Protein AF-A0A8J3CPL4-F1 (afdb_monomer_lite)

Foldseek 3Di:
DDPPDPDVQVVPPQQVVLLVQLLVLLQQQLDWDQDPNDTAGSVLSNLLSLLLPDLQHDPVVQLVSQQVSQQSSCVNNVHDGPLSSQLSNVLDVVLDSPVPDNCADLVSSVVSSVSSCVSNVVSCQVSVCVPVVDGDPPVNVVSNVVVCVVCSSVVNVVVNVVVVVVVPPD

pLDDT: mean 80.26, std 15.02, range [36.66, 95.38]

Structure (mmCIF, N/CA/C/O backbone):
data_AF-A0A8J3CPL4-F1
#
_entry.id   AF-A0A8J3CPL4-F1
#
loop_
_atom_site.group_PDB
_atom_site.id
_atom_site.type_symbol
_atom_site.label_atom_id
_atom_site.label_alt_id
_atom_site.label_comp_id
_atom_site.label_asym_id
_atom_site.label_entity_id
_atom_site.label_seq_id
_atom_site.pdbx_PDB_ins_code
_atom_site.Cartn_x
_atom_site.Cartn_y
_atom_site.Cartn_z
_atom_site.occupancy
_atom_site.B_iso_or_equiv
_atom_site.auth_seq_id
_atom_site.auth_comp_id
_atom_site.auth_asym_id
_atom_site.auth_atom_id
_atom_site.pdbx_PDB_model_num
ATOM 1 N N . MET A 1 1 ? -21.743 31.841 24.043 1.00 36.66 1 MET A N 1
ATOM 2 C CA . MET A 1 1 ? -20.555 31.170 24.613 1.00 36.66 1 MET A CA 1
ATOM 3 C C . MET A 1 1 ? -20.181 30.021 23.700 1.00 36.66 1 MET A C 1
ATOM 5 O O . MET A 1 1 ? -21.062 29.297 23.259 1.00 36.66 1 MET A O 1
ATOM 9 N N . ALA A 1 2 ? -18.913 29.971 23.308 1.00 37.03 2 ALA A N 1
ATOM 10 C CA . ALA A 1 2 ? -18.428 29.204 22.175 1.00 37.03 2 ALA A CA 1
ATOM 11 C C . ALA A 1 2 ? -18.538 27.687 22.395 1.00 37.03 2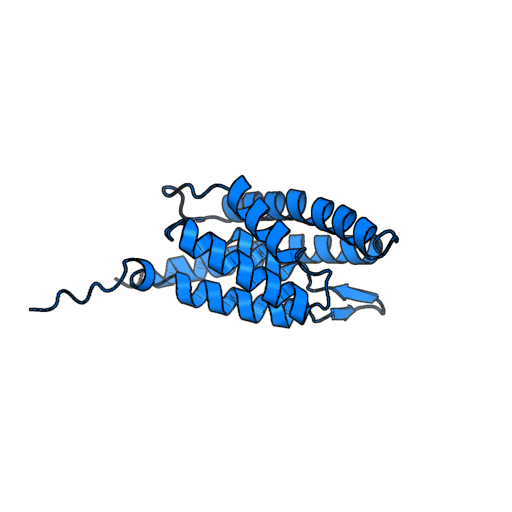 ALA A C 1
ATOM 13 O O . ALA A 1 2 ? -17.769 27.105 23.154 1.00 37.03 2 ALA A O 1
ATOM 14 N N . TYR A 1 3 ? -19.433 27.037 21.651 1.00 41.16 3 TYR A N 1
ATOM 15 C CA . TYR A 1 3 ? -19.220 25.653 21.246 1.00 41.16 3 TYR A CA 1
ATOM 16 C C . TYR A 1 3 ? -18.136 25.676 20.169 1.00 41.16 3 TYR A C 1
ATOM 18 O O . TYR A 1 3 ? -18.422 25.682 18.973 1.00 41.16 3 TYR A O 1
ATOM 26 N N . LEU A 1 4 ? -16.875 25.761 20.597 1.00 41.88 4 LEU A N 1
ATOM 27 C CA . LEU A 1 4 ? -15.751 25.396 19.746 1.00 41.88 4 LEU A CA 1
ATOM 28 C C . LEU A 1 4 ? -15.907 23.904 19.456 1.00 41.88 4 LEU A C 1
ATOM 30 O O . LEU A 1 4 ? -15.552 23.045 20.261 1.00 41.88 4 LEU A O 1
ATOM 34 N N . GLY A 1 5 ? -16.558 23.631 18.326 1.00 38.03 5 GLY A N 1
ATOM 35 C CA . GLY A 1 5 ? -16.803 22.311 17.783 1.00 38.03 5 GLY A CA 1
ATOM 36 C C . GLY A 1 5 ? -15.482 21.619 17.506 1.00 38.03 5 GLY A C 1
ATOM 37 O O . GLY A 1 5 ? -14.902 21.754 16.432 1.00 38.03 5 GLY A O 1
ATOM 38 N N . VAL A 1 6 ? -15.013 20.852 18.485 1.00 41.16 6 VAL A N 1
ATOM 39 C CA . VAL A 1 6 ? -13.987 19.843 18.261 1.00 41.16 6 VAL A CA 1
ATOM 40 C C . VAL A 1 6 ? -14.611 18.810 17.330 1.00 41.16 6 VAL A C 1
ATOM 42 O O . VAL A 1 6 ? -15.477 18.029 17.721 1.00 41.16 6 VAL A O 1
ATOM 45 N N . SER A 1 7 ? -14.219 18.882 16.061 1.00 44.88 7 SER A N 1
ATOM 46 C CA . SER A 1 7 ? -14.631 17.971 15.000 1.00 44.88 7 SER A CA 1
ATOM 47 C C . SER A 1 7 ? -14.578 16.506 15.474 1.00 44.88 7 SER A C 1
ATOM 49 O O . SER A 1 7 ? -13.563 16.101 16.050 1.00 44.88 7 SER A O 1
ATOM 51 N N . PRO A 1 8 ? -15.596 15.666 15.188 1.00 47.94 8 PRO A N 1
ATOM 52 C CA . PRO A 1 8 ? -15.575 14.232 15.504 1.00 47.94 8 PRO A CA 1
ATOM 53 C C . PRO A 1 8 ? -14.388 13.481 14.867 1.00 47.94 8 PRO A C 1
ATOM 55 O O . PRO A 1 8 ? -14.102 12.346 15.242 1.00 47.94 8 PRO A O 1
ATOM 58 N N . VAL A 1 9 ? -13.656 14.121 13.945 1.00 47.16 9 VAL A N 1
ATOM 59 C CA . VAL A 1 9 ? -12.390 13.639 13.371 1.00 47.16 9 VAL A CA 1
ATOM 60 C C . VAL A 1 9 ? -11.276 13.537 14.424 1.00 47.16 9 VAL A C 1
ATOM 62 O O . VAL A 1 9 ? -10.504 12.583 14.383 1.00 47.16 9 VAL A O 1
ATOM 65 N N . LEU A 1 10 ? -11.222 14.456 15.397 1.00 45.97 10 LEU A N 1
ATOM 66 C CA . LEU A 1 10 ? -10.193 14.484 16.452 1.00 45.97 10 LEU A CA 1
ATOM 67 C C . LEU A 1 10 ? -10.446 13.472 17.579 1.00 45.97 10 LEU A C 1
ATOM 69 O O . LEU A 1 10 ? -9.542 13.178 18.352 1.00 45.97 10 LEU A O 1
ATOM 73 N N . ARG A 1 11 ? -11.655 12.898 17.660 1.00 50.47 11 ARG A N 1
ATOM 74 C CA . ARG A 1 11 ? -12.005 11.875 18.661 1.00 50.47 11 ARG A CA 1
ATOM 75 C C . ARG A 1 11 ? -11.601 10.456 18.248 1.00 50.47 11 ARG A C 1
ATOM 77 O O . ARG A 1 11 ? -11.811 9.511 19.000 1.00 50.47 11 ARG A O 1
ATOM 84 N N . ASN A 1 12 ? -11.058 10.286 17.042 1.00 59.16 12 ASN A N 1
ATOM 85 C CA . ASN A 1 12 ? -10.628 8.990 16.536 1.00 59.16 12 ASN A CA 1
ATOM 86 C C . ASN A 1 12 ? -9.153 8.766 16.889 1.00 59.16 12 ASN A C 1
ATOM 88 O O . ASN A 1 12 ? -8.262 9.020 16.081 1.00 59.16 12 ASN A O 1
ATOM 92 N N . GLU A 1 13 ? -8.902 8.215 18.078 1.00 62.75 13 GLU A N 1
ATOM 93 C CA . GLU A 1 13 ? -7.569 7.826 18.582 1.00 62.75 13 GLU A CA 1
ATOM 94 C C . GLU A 1 13 ? -6.772 6.935 17.605 1.00 62.75 13 GLU A C 1
ATOM 96 O O . GLU A 1 13 ? -5.558 6.798 17.707 1.00 62.75 13 GLU A O 1
ATOM 101 N N . ARG A 1 14 ? -7.446 6.341 16.613 1.00 72.25 14 ARG A N 1
ATOM 102 C CA . ARG A 1 14 ? -6.856 5.455 15.602 1.00 72.25 14 ARG A CA 1
ATOM 103 C C . ARG A 1 14 ? -6.411 6.156 14.316 1.00 72.25 14 ARG A C 1
ATOM 105 O O . ARG A 1 14 ? -5.756 5.515 13.501 1.00 72.25 14 ARG A O 1
ATOM 112 N N . LEU A 1 15 ? -6.767 7.427 14.105 1.00 79.25 15 LEU A N 1
ATOM 113 C CA . LEU A 1 15 ? -6.411 8.165 12.886 1.00 79.25 15 LEU A CA 1
ATOM 114 C C . LEU A 1 15 ? -4.938 8.575 12.888 1.00 79.25 15 LEU A C 1
ATOM 116 O O . LEU A 1 15 ? -4.219 8.291 11.937 1.00 79.25 15 LEU A O 1
ATOM 120 N N . ILE A 1 16 ? -4.493 9.214 13.972 1.00 82.81 16 ILE A N 1
ATOM 121 C CA . ILE A 1 16 ? -3.112 9.684 14.135 1.00 82.81 16 ILE A CA 1
ATOM 122 C C . ILE A 1 16 ? -2.102 8.545 13.915 1.00 82.81 16 ILE A C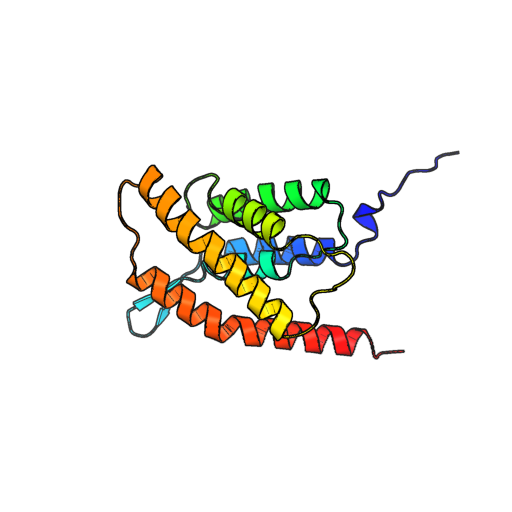 1
ATOM 124 O O . ILE A 1 16 ? -1.238 8.698 13.051 1.00 82.81 16 ILE A O 1
ATOM 128 N N . PRO A 1 17 ? -2.212 7.379 14.588 1.00 82.94 17 PRO A N 1
ATOM 129 C CA . PRO A 1 17 ? -1.271 6.286 14.358 1.00 82.94 17 PRO A CA 1
ATOM 130 C C . PRO A 1 17 ? -1.337 5.729 12.931 1.00 82.94 17 PRO A C 1
ATOM 132 O O . PRO A 1 17 ? -0.314 5.290 12.419 1.00 82.94 17 PRO A O 1
ATOM 135 N N . ALA A 1 18 ? -2.493 5.771 12.258 1.00 85.00 18 ALA A N 1
ATOM 136 C CA . ALA A 1 18 ? -2.603 5.332 10.866 1.00 85.00 18 ALA A CA 1
ATOM 137 C C . ALA A 1 18 ? -1.893 6.284 9.893 1.00 85.00 18 ALA A C 1
ATOM 139 O O . ALA A 1 18 ? -1.216 5.826 8.975 1.00 85.00 18 ALA A O 1
ATOM 140 N N . VAL A 1 19 ? -1.999 7.597 10.120 1.00 88.50 19 VAL A N 1
ATOM 141 C CA . VAL A 1 19 ? -1.265 8.606 9.343 1.00 88.50 19 VAL A CA 1
ATOM 142 C C . VAL A 1 19 ? 0.238 8.458 9.569 1.00 88.50 19 VAL A C 1
ATOM 144 O O . VAL A 1 19 ? 0.991 8.401 8.603 1.00 88.50 19 VAL A O 1
ATOM 147 N N . ILE A 1 20 ? 0.677 8.312 10.823 1.00 89.56 20 ILE A N 1
ATOM 148 C CA . ILE A 1 20 ? 2.091 8.069 11.151 1.00 89.56 20 ILE A CA 1
ATOM 149 C C . ILE A 1 20 ? 2.588 6.790 10.468 1.00 89.56 20 ILE A C 1
ATOM 151 O O . ILE A 1 20 ? 3.637 6.804 9.827 1.00 89.56 20 ILE A O 1
ATOM 155 N N . ALA A 1 21 ? 1.819 5.701 10.548 1.00 89.12 21 ALA A N 1
ATOM 156 C CA . ALA A 1 21 ? 2.161 4.448 9.887 1.00 89.12 21 ALA A CA 1
ATOM 157 C C . ALA A 1 21 ? 2.275 4.616 8.368 1.00 89.12 21 ALA A C 1
ATOM 159 O O . ALA A 1 21 ? 3.181 4.042 7.776 1.00 89.12 21 ALA A O 1
ATOM 160 N N . LEU A 1 22 ? 1.405 5.414 7.741 1.00 91.38 22 LEU A N 1
ATOM 161 C CA . LEU A 1 22 ? 1.470 5.695 6.308 1.00 91.38 22 LEU A CA 1
ATOM 162 C C . LEU A 1 22 ? 2.716 6.499 5.924 1.00 91.38 22 LEU A C 1
ATOM 164 O O . LEU A 1 22 ? 3.368 6.170 4.936 1.00 91.38 22 LEU A O 1
ATOM 168 N N . LEU A 1 23 ? 3.080 7.507 6.718 1.00 92.94 23 LEU A N 1
ATOM 169 C CA . LEU A 1 23 ? 4.293 8.293 6.486 1.00 92.94 23 LEU A CA 1
ATOM 170 C C . LEU A 1 23 ? 5.549 7.422 6.595 1.00 92.94 23 LEU A C 1
ATOM 172 O O . LEU A 1 23 ? 6.391 7.443 5.696 1.00 92.94 23 LEU A O 1
ATOM 176 N N . ILE A 1 24 ? 5.631 6.607 7.652 1.00 92.69 24 ILE A N 1
ATOM 177 C CA . ILE A 1 24 ? 6.717 5.641 7.855 1.00 92.69 24 ILE A CA 1
ATOM 178 C C . ILE A 1 24 ? 6.739 4.617 6.716 1.00 92.69 24 ILE A C 1
ATOM 180 O O . ILE A 1 24 ? 7.800 4.346 6.163 1.00 92.69 24 ILE A O 1
ATOM 184 N N . ALA A 1 25 ? 5.578 4.084 6.329 1.00 90.88 25 ALA A N 1
ATOM 185 C CA . ALA A 1 25 ? 5.460 3.152 5.215 1.00 90.88 25 ALA A CA 1
ATOM 186 C C . ALA A 1 25 ? 5.999 3.757 3.917 1.00 90.88 25 ALA A C 1
ATOM 188 O O . ALA A 1 25 ? 6.734 3.071 3.218 1.00 90.88 25 ALA A O 1
ATOM 189 N N . GLY A 1 26 ? 5.709 5.031 3.631 1.00 91.12 26 GLY A N 1
ATOM 190 C CA . GLY A 1 26 ? 6.256 5.726 2.465 1.00 91.12 26 GLY A CA 1
ATOM 191 C C . GLY A 1 26 ? 7.783 5.775 2.467 1.00 91.12 26 GLY A C 1
ATOM 192 O O . GLY A 1 26 ? 8.404 5.431 1.462 1.00 91.12 26 GLY A O 1
ATOM 193 N N . ILE A 1 27 ? 8.396 6.100 3.609 1.00 93.12 27 ILE A N 1
ATOM 194 C CA . ILE A 1 27 ? 9.861 6.134 3.748 1.00 93.12 27 ILE A CA 1
ATOM 195 C C . ILE A 1 27 ? 10.458 4.734 3.570 1.00 93.12 27 ILE A C 1
ATOM 197 O O . ILE A 1 27 ? 11.380 4.556 2.781 1.00 93.12 27 ILE A O 1
ATOM 201 N N . ILE A 1 28 ? 9.926 3.728 4.273 1.00 92.81 28 ILE A N 1
ATOM 202 C CA . ILE A 1 28 ? 10.457 2.358 4.200 1.00 92.81 28 ILE A CA 1
ATOM 203 C C . ILE A 1 28 ? 10.242 1.769 2.800 1.00 92.81 28 ILE A C 1
ATOM 205 O O . ILE A 1 28 ? 11.094 1.035 2.314 1.00 92.81 28 ILE A O 1
ATOM 209 N N . SER A 1 29 ? 9.143 2.113 2.125 1.00 91.44 29 SER A N 1
ATOM 210 C CA . SER A 1 29 ? 8.839 1.607 0.781 1.00 91.44 29 SER A CA 1
ATOM 211 C C . SER A 1 29 ? 9.799 2.082 -0.306 1.00 91.44 29 SER A C 1
ATOM 213 O O . SER A 1 29 ? 9.866 1.450 -1.355 1.00 91.44 29 SER A O 1
ATOM 215 N N . ALA A 1 30 ? 10.554 3.155 -0.049 1.00 89.62 30 ALA A N 1
ATOM 216 C CA . ALA A 1 30 ? 11.618 3.634 -0.927 1.00 89.62 30 ALA A CA 1
ATOM 217 C C . ALA A 1 30 ? 12.926 2.834 -0.778 1.00 89.62 30 ALA A C 1
ATOM 219 O O . ALA A 1 30 ? 13.884 3.072 -1.511 1.00 89.62 30 ALA A O 1
ATOM 220 N N . LEU A 1 31 ? 12.994 1.924 0.199 1.00 90.94 31 LEU A N 1
ATOM 221 C CA . LEU A 1 31 ? 14.172 1.116 0.475 1.00 90.94 31 LEU A CA 1
ATOM 222 C C . LEU A 1 31 ? 14.072 -0.255 -0.194 1.00 90.94 31 LEU A C 1
ATOM 224 O O . LEU A 1 31 ? 13.018 -0.889 -0.236 1.00 90.94 31 LEU A O 1
ATOM 228 N N . ASP A 1 32 ? 15.236 -0.744 -0.600 1.00 88.62 32 ASP A N 1
ATOM 229 C CA . ASP A 1 32 ? 15.436 -2.064 -1.176 1.00 88.62 32 ASP A CA 1
ATOM 230 C C . ASP A 1 32 ? 16.421 -2.851 -0.311 1.00 88.62 32 ASP A C 1
ATOM 232 O O . ASP A 1 32 ? 17.502 -2.360 0.034 1.00 88.62 32 ASP A O 1
ATOM 236 N N . ILE A 1 33 ? 16.082 -4.097 0.021 1.00 88.88 33 ILE A N 1
ATOM 237 C CA . ILE A 1 33 ? 16.989 -4.982 0.759 1.00 88.88 33 ILE A CA 1
ATOM 238 C C . ILE A 1 33 ? 17.740 -5.854 -0.244 1.00 88.88 33 ILE A C 1
ATOM 240 O O . ILE A 1 33 ? 17.137 -6.552 -1.057 1.00 88.88 33 ILE A O 1
ATOM 244 N N . ARG A 1 34 ? 19.074 -5.860 -0.181 1.00 88.19 34 ARG A N 1
ATOM 245 C CA . ARG A 1 34 ? 19.895 -6.758 -1.002 1.00 88.19 34 ARG A CA 1
ATOM 246 C C . ARG A 1 34 ? 20.117 -8.080 -0.275 1.00 88.19 34 ARG A C 1
ATOM 248 O O . ARG A 1 34 ? 20.822 -8.116 0.729 1.00 88.19 34 ARG A O 1
ATOM 255 N N . LEU A 1 35 ? 19.549 -9.164 -0.800 1.00 86.56 35 LEU A N 1
ATOM 256 C CA . LEU A 1 35 ? 19.746 -10.528 -0.295 1.00 86.56 35 LEU A CA 1
ATOM 257 C C . LEU A 1 35 ? 20.112 -11.444 -1.459 1.00 86.56 35 LEU A C 1
ATOM 259 O O . LEU A 1 35 ? 19.479 -11.393 -2.513 1.00 86.56 35 LEU A O 1
ATOM 263 N N . PHE A 1 36 ? 21.130 -12.286 -1.267 1.00 89.12 36 PHE A N 1
ATOM 264 C CA . PHE A 1 36 ? 21.604 -13.242 -2.280 1.00 89.12 36 PHE A CA 1
ATOM 265 C C . PHE A 1 36 ? 21.957 -12.591 -3.632 1.00 89.12 36 PHE A C 1
ATOM 267 O O . PHE A 1 36 ? 21.694 -13.146 -4.693 1.00 89.12 36 PHE A O 1
ATOM 274 N N . GLY A 1 37 ? 22.510 -11.373 -3.600 1.00 86.00 37 GLY A N 1
ATOM 275 C CA . GLY A 1 37 ? 22.854 -10.610 -4.806 1.00 86.00 37 GLY A CA 1
ATOM 276 C C . GLY A 1 37 ? 21.655 -10.030 -5.569 1.00 86.00 37 GLY A C 1
ATOM 277 O O . GLY A 1 37 ? 21.858 -9.377 -6.588 1.00 86.00 37 GLY A O 1
ATOM 278 N N . GLN A 1 38 ? 20.424 -10.218 -5.084 1.00 86.38 38 GLN A N 1
ATOM 279 C CA . GLN A 1 38 ? 19.203 -9.685 -5.693 1.00 86.38 38 GLN A CA 1
ATOM 280 C C . GLN A 1 38 ? 18.595 -8.561 -4.847 1.00 86.38 38 GLN A C 1
ATOM 282 O O . GLN A 1 38 ? 18.733 -8.553 -3.621 1.00 86.38 38 GLN A O 1
ATOM 287 N N . SER A 1 39 ? 17.909 -7.620 -5.506 1.00 87.06 39 SER A N 1
ATOM 288 C CA . SER A 1 39 ? 17.136 -6.573 -4.827 1.00 87.06 39 SER A CA 1
ATOM 289 C C . SER A 1 39 ? 15.737 -7.068 -4.461 1.00 87.06 39 SER A C 1
ATOM 291 O O . SER A 1 39 ? 15.023 -7.616 -5.313 1.00 87.06 39 SER A O 1
ATOM 293 N N . TRP A 1 40 ? 15.348 -6.863 -3.207 1.00 87.62 40 TRP A N 1
ATOM 294 C CA . TRP A 1 40 ? 14.044 -7.200 -2.650 1.00 87.62 40 TRP A CA 1
ATOM 295 C C . TRP A 1 40 ? 13.313 -5.910 -2.273 1.00 87.62 40 TRP A C 1
ATOM 297 O O . TRP A 1 40 ? 13.627 -5.322 -1.231 1.00 87.62 40 TRP A O 1
ATOM 307 N N . PRO A 1 41 ? 12.361 -5.462 -3.109 1.00 86.94 41 PRO A N 1
ATOM 308 C CA . PRO A 1 41 ? 11.735 -4.168 -2.916 1.00 86.94 41 PRO A CA 1
ATOM 309 C C . PRO A 1 41 ? 10.736 -4.181 -1.764 1.00 86.94 41 PRO A C 1
ATOM 311 O O . PRO A 1 41 ? 9.947 -5.120 -1.609 1.00 86.94 41 PRO A O 1
ATOM 314 N N . LEU A 1 42 ? 10.728 -3.104 -0.975 1.00 89.62 42 LEU A N 1
ATOM 315 C CA . LEU A 1 42 ? 9.777 -2.904 0.126 1.00 89.62 42 LEU A CA 1
ATOM 316 C C . LEU A 1 42 ? 8.523 -2.120 -0.289 1.00 89.62 42 LEU A C 1
ATOM 318 O O . LEU A 1 42 ? 7.707 -1.739 0.552 1.00 89.62 42 LEU A O 1
ATOM 322 N N . MET A 1 43 ? 8.310 -1.959 -1.598 1.00 87.69 43 MET A N 1
ATOM 323 C CA . MET A 1 43 ? 7.135 -1.306 -2.185 1.00 87.69 43 MET A CA 1
ATOM 324 C C . MET A 1 43 ? 5.794 -1.957 -1.808 1.00 87.69 43 MET A C 1
ATOM 326 O O . MET A 1 43 ? 4.744 -1.406 -2.097 1.00 87.69 43 MET A O 1
ATOM 330 N N . TRP A 1 44 ? 5.784 -3.133 -1.178 1.00 86.44 44 TRP A N 1
ATOM 331 C CA . TRP A 1 44 ? 4.559 -3.789 -0.719 1.00 86.44 44 TRP A CA 1
ATOM 332 C C . TRP A 1 44 ? 4.010 -3.206 0.595 1.00 86.44 44 TRP A C 1
ATOM 334 O O . TRP A 1 44 ? 2.827 -3.364 0.892 1.00 86.44 44 TRP A O 1
ATOM 344 N N . ILE A 1 45 ? 4.839 -2.527 1.394 1.00 89.12 45 ILE A N 1
ATOM 345 C CA . ILE A 1 45 ? 4.455 -2.014 2.720 1.00 89.12 45 ILE A CA 1
ATOM 346 C C . ILE A 1 45 ? 3.269 -1.036 2.657 1.00 89.12 45 ILE A C 1
ATOM 348 O O . ILE A 1 45 ? 2.352 -1.185 3.471 1.00 89.12 45 ILE A O 1
ATOM 352 N N . PRO A 1 46 ? 3.199 -0.087 1.699 1.00 87.50 46 PRO A N 1
ATOM 353 C CA . PRO A 1 46 ? 2.081 0.845 1.621 1.00 87.50 46 PRO A CA 1
ATOM 354 C C . PRO A 1 46 ? 0.722 0.164 1.358 1.00 87.50 46 PRO A C 1
ATOM 356 O O . PRO A 1 46 ? -0.324 0.655 1.790 1.00 87.50 46 PRO A O 1
ATOM 359 N N . PHE A 1 47 ? 0.715 -1.019 0.726 1.00 85.94 47 PHE A N 1
ATOM 360 C CA . PHE A 1 47 ? -0.499 -1.832 0.576 1.00 85.94 47 PHE A CA 1
ATOM 361 C C . PHE A 1 47 ? -1.039 -2.325 1.919 1.00 85.94 47 PHE A C 1
ATOM 363 O O . PHE A 1 47 ? -2.252 -2.407 2.121 1.00 85.94 47 PHE A O 1
ATOM 370 N N . VAL A 1 48 ? -0.149 -2.630 2.861 1.00 84.75 48 VAL A N 1
ATOM 371 C CA . VAL A 1 48 ? -0.526 -3.078 4.205 1.00 84.75 48 VAL A CA 1
ATOM 372 C C . VAL A 1 48 ? -1.166 -1.936 4.979 1.00 84.75 48 VAL A C 1
ATOM 374 O O . VAL A 1 48 ? -2.206 -2.125 5.611 1.00 84.75 48 VAL A O 1
ATOM 377 N N . THR A 1 49 ? -0.600 -0.732 4.902 1.00 85.88 49 THR A N 1
ATOM 378 C CA . THR A 1 49 ? -1.156 0.447 5.579 1.00 85.88 49 THR A CA 1
ATOM 379 C C . THR A 1 49 ? -2.550 0.796 5.075 1.00 85.88 49 THR A C 1
ATOM 381 O O . THR A 1 49 ? -3.424 1.063 5.902 1.00 85.88 49 THR A O 1
ATOM 384 N N . VAL A 1 50 ? -2.814 0.726 3.764 1.00 87.00 50 VAL A N 1
ATOM 385 C CA . VAL A 1 50 ? -4.176 0.959 3.247 1.00 87.00 50 VAL A CA 1
ATOM 386 C C . VAL A 1 50 ? -5.133 -0.201 3.567 1.00 87.00 50 VAL A C 1
ATOM 388 O O . VAL A 1 50 ? -6.293 0.030 3.925 1.00 87.00 50 VAL A O 1
ATOM 391 N N . ALA A 1 51 ? -4.666 -1.456 3.529 1.00 83.69 51 ALA A N 1
ATOM 392 C CA . ALA A 1 51 ? -5.486 -2.620 3.880 1.00 83.69 51 ALA A CA 1
ATOM 393 C C . ALA A 1 51 ? -5.945 -2.575 5.349 1.00 83.69 51 ALA A C 1
ATOM 395 O O . ALA A 1 51 ? -7.100 -2.894 5.663 1.00 83.69 51 ALA A O 1
ATOM 396 N N . LEU A 1 52 ? -5.060 -2.125 6.244 1.00 79.88 52 LEU A N 1
ATOM 397 C CA . LEU A 1 52 ? -5.305 -2.011 7.683 1.00 79.88 52 LEU A CA 1
ATOM 398 C C . LEU A 1 52 ? -5.813 -0.622 8.111 1.00 79.88 52 LEU A C 1
ATOM 400 O O . LEU A 1 52 ? -5.948 -0.377 9.313 1.00 79.88 52 LEU A O 1
ATOM 404 N N . TRP A 1 53 ? -6.137 0.259 7.158 1.00 85.75 53 TRP A N 1
ATOM 405 C CA . TRP A 1 53 ? -6.582 1.626 7.427 1.00 85.75 53 TRP A CA 1
ATOM 406 C C . TRP A 1 53 ? -7.838 1.676 8.322 1.00 85.75 53 TRP A C 1
ATOM 408 O O . TRP A 1 53 ? -8.769 0.875 8.132 1.00 85.75 53 TRP A O 1
ATOM 418 N N . PRO A 1 54 ? -7.917 2.612 9.293 1.00 78.69 54 PRO A N 1
ATOM 419 C CA . PRO A 1 54 ? -9.061 2.745 10.188 1.00 78.69 54 PRO A CA 1
ATOM 420 C C . PRO A 1 54 ? -10.354 3.070 9.428 1.00 78.69 54 PRO A C 1
ATOM 422 O O . PRO A 1 54 ? -10.435 4.025 8.665 1.00 78.69 54 PRO A O 1
ATOM 425 N N . ARG A 1 55 ? -11.408 2.287 9.687 1.00 74.44 55 ARG A N 1
ATOM 426 C CA . ARG A 1 55 ? -12.690 2.358 8.954 1.00 74.44 55 ARG A CA 1
ATOM 427 C C . ARG A 1 55 ? -13.757 3.246 9.597 1.00 74.44 55 ARG A C 1
ATOM 429 O O . ARG A 1 55 ? -14.784 3.501 8.988 1.00 74.44 55 ARG A O 1
ATOM 436 N N . ARG A 1 56 ? -13.537 3.715 10.828 1.00 70.06 56 ARG A N 1
ATOM 437 C CA . ARG A 1 56 ? -14.504 4.535 11.589 1.00 70.06 56 ARG A CA 1
ATOM 438 C C . ARG A 1 56 ? -14.337 6.041 11.359 1.00 70.06 56 ARG A C 1
ATOM 440 O O . ARG A 1 56 ? -14.830 6.841 12.147 1.00 70.06 56 ARG A O 1
ATOM 447 N N . VAL A 1 57 ? -13.590 6.427 10.332 1.00 72.50 57 VAL A N 1
ATOM 448 C CA . VAL A 1 57 ? -13.286 7.820 9.992 1.00 72.50 57 VAL A CA 1
ATOM 449 C C . VAL A 1 57 ? -14.224 8.254 8.866 1.00 72.50 57 VAL A C 1
ATOM 451 O O . VAL A 1 57 ? -14.599 7.441 8.025 1.00 72.50 57 VAL A O 1
ATOM 454 N N . GLY A 1 58 ? -14.617 9.530 8.841 1.00 74.94 58 GLY A N 1
ATOM 455 C CA . GLY A 1 58 ? -15.451 10.072 7.767 1.00 74.94 58 GLY A CA 1
ATOM 456 C C . GLY A 1 58 ? -14.859 9.796 6.379 1.00 74.94 58 GLY A C 1
ATOM 457 O O . GLY A 1 58 ? -13.640 9.863 6.191 1.00 74.94 58 GLY A O 1
ATOM 458 N N . LEU A 1 59 ? -15.731 9.494 5.411 1.00 82.19 59 LEU A N 1
ATOM 459 C CA . LEU A 1 59 ? -15.349 9.124 4.045 1.00 82.19 59 LEU A CA 1
ATOM 460 C C . LEU A 1 59 ? -14.440 10.179 3.402 1.00 82.19 59 LEU A C 1
ATOM 462 O O . LEU A 1 59 ? -13.367 9.842 2.916 1.00 82.19 59 LEU A O 1
ATOM 466 N N . TRP A 1 60 ? -14.840 11.451 3.469 1.00 83.88 60 TRP A N 1
ATOM 467 C CA . TRP A 1 60 ? -14.104 12.570 2.877 1.00 83.88 60 TRP A CA 1
ATOM 468 C C . TRP A 1 60 ? -12.734 12.789 3.515 1.00 83.88 60 TRP A C 1
ATOM 470 O O . TRP A 1 60 ? -11.740 12.896 2.807 1.00 83.88 60 TRP A O 1
ATOM 480 N N . ALA A 1 61 ? -12.664 12.788 4.850 1.00 84.12 61 ALA A N 1
ATOM 481 C CA . ALA A 1 61 ? -11.396 12.928 5.564 1.00 84.12 61 ALA A CA 1
ATOM 482 C C . ALA A 1 61 ? -10.439 11.775 5.227 1.00 84.12 61 ALA A C 1
ATOM 484 O O . ALA A 1 61 ? -9.261 12.000 4.977 1.00 84.12 61 ALA A O 1
ATOM 485 N N . THR A 1 62 ? -10.956 10.546 5.157 1.00 87.50 62 THR A N 1
ATOM 486 C CA . THR A 1 62 ? -10.162 9.376 4.764 1.00 87.50 62 THR A CA 1
ATOM 487 C C . THR A 1 62 ? -9.691 9.469 3.319 1.00 87.50 62 THR A C 1
ATOM 489 O O . THR A 1 62 ? -8.518 9.237 3.057 1.00 87.50 62 THR A O 1
ATOM 492 N N . GLY A 1 63 ? -10.581 9.836 2.395 1.00 89.69 63 GLY A N 1
ATOM 493 C CA . GLY A 1 63 ? -10.241 10.005 0.986 1.00 89.69 63 GLY A CA 1
ATOM 494 C C . GLY A 1 63 ? -9.132 11.036 0.790 1.00 89.69 63 GLY A C 1
ATOM 495 O O . GLY A 1 63 ? -8.148 10.739 0.125 1.00 89.69 63 GLY A O 1
ATOM 496 N N . LEU A 1 64 ? -9.235 12.201 1.438 1.00 91.62 64 LEU A N 1
ATOM 497 C CA . LEU A 1 64 ? -8.193 13.231 1.382 1.00 91.62 64 LEU A CA 1
ATOM 498 C C . LEU A 1 64 ? -6.866 12.742 1.972 1.00 91.62 64 LEU A C 1
ATOM 500 O O . LEU A 1 64 ? -5.822 12.926 1.354 1.00 91.62 64 LEU A O 1
ATOM 504 N N . LEU A 1 65 ? -6.889 12.082 3.134 1.00 92.12 65 LEU A N 1
ATOM 505 C CA . LEU A 1 65 ? -5.671 11.561 3.763 1.00 92.12 65 LEU A CA 1
ATOM 506 C C . LEU A 1 65 ? -4.997 10.476 2.925 1.00 92.12 65 LEU A C 1
ATOM 508 O O . LEU A 1 65 ? -3.777 10.477 2.807 1.00 92.12 65 LEU A O 1
ATOM 512 N N . LEU A 1 66 ? -5.772 9.572 2.328 1.00 93.00 66 LEU A N 1
ATOM 513 C CA . LEU A 1 66 ? -5.244 8.551 1.428 1.00 93.00 66 LEU A CA 1
ATOM 514 C C . LEU A 1 66 ? -4.746 9.158 0.116 1.00 93.00 66 LEU A C 1
ATOM 516 O O . LEU A 1 66 ? -3.738 8.705 -0.406 1.00 93.00 66 LEU A O 1
ATOM 520 N N . PHE A 1 67 ? -5.393 10.202 -0.396 1.00 95.00 67 PHE A N 1
ATOM 521 C CA . PHE A 1 67 ? -4.922 10.905 -1.585 1.00 95.00 67 PHE A CA 1
ATOM 522 C C . PHE A 1 67 ? -3.565 11.579 -1.340 1.00 95.00 67 PHE A C 1
ATOM 524 O O . PHE A 1 67 ? -2.594 11.271 -2.027 1.00 95.00 67 PHE A O 1
ATOM 531 N N . PHE A 1 68 ? -3.460 12.436 -0.317 1.00 95.38 68 PHE A N 1
ATOM 532 C CA . PHE A 1 68 ? -2.197 13.102 0.022 1.00 95.38 68 PHE A CA 1
ATOM 533 C C . PHE A 1 68 ? -1.128 12.121 0.499 1.00 95.38 68 PHE A C 1
ATOM 535 O O . PHE A 1 68 ? 0.042 12.266 0.161 1.00 95.38 68 PHE A O 1
ATOM 542 N N . GLY A 1 69 ? -1.527 11.096 1.247 1.00 93.81 69 GLY A N 1
ATOM 543 C CA . GLY A 1 69 ? -0.636 10.021 1.649 1.00 93.81 69 GLY A CA 1
ATOM 544 C C . GLY A 1 69 ? -0.136 9.201 0.461 1.00 93.81 69 GLY A C 1
ATOM 545 O O . GLY A 1 69 ? 1.019 8.807 0.451 1.00 93.81 69 GLY A O 1
ATOM 546 N N . GLY A 1 70 ? -0.954 8.997 -0.570 1.00 93.81 70 GLY A N 1
ATOM 547 C CA . GLY A 1 70 ? -0.516 8.403 -1.830 1.00 93.81 70 GLY A CA 1
ATOM 548 C C . GLY A 1 70 ? 0.510 9.279 -2.542 1.00 93.81 70 GLY A C 1
ATOM 549 O O . GLY A 1 70 ? 1.555 8.778 -2.934 1.00 93.81 70 GLY A O 1
ATOM 550 N N . LEU A 1 71 ? 0.263 10.589 -2.636 1.00 94.94 71 LEU A N 1
ATOM 551 C CA . LEU A 1 71 ? 1.197 11.528 -3.270 1.00 94.94 71 LEU A CA 1
ATOM 552 C C . LEU A 1 71 ? 2.537 11.567 -2.533 1.00 94.94 71 LEU A C 1
ATOM 554 O O . LEU A 1 71 ? 3.591 11.668 -3.153 1.00 94.94 71 LEU A O 1
ATOM 558 N N . TRP A 1 72 ? 2.494 11.449 -1.206 1.00 95.00 72 TRP A N 1
ATOM 559 C CA . TRP A 1 72 ? 3.684 11.275 -0.387 1.00 95.00 72 TRP A CA 1
ATOM 560 C C . TRP A 1 72 ? 4.469 10.018 -0.778 1.00 95.00 72 TRP A C 1
ATOM 562 O O . TRP A 1 72 ? 5.680 10.104 -0.952 1.00 95.00 72 TRP A O 1
ATOM 572 N N . VAL A 1 73 ? 3.803 8.871 -0.956 1.00 93.88 73 VAL A N 1
ATOM 573 C CA . VAL A 1 73 ? 4.479 7.622 -1.350 1.00 93.88 73 VAL A CA 1
ATOM 574 C C . VAL A 1 73 ? 5.014 7.694 -2.784 1.00 93.88 73 VAL A C 1
ATOM 576 O O . VAL A 1 73 ? 6.134 7.246 -3.023 1.00 93.88 73 VAL A O 1
ATOM 579 N N . ASP A 1 74 ? 4.278 8.286 -3.733 1.00 92.44 74 ASP A N 1
ATOM 580 C CA . ASP A 1 74 ? 4.796 8.549 -5.089 1.00 92.44 74 ASP A CA 1
ATOM 581 C C . ASP A 1 74 ? 6.103 9.346 -5.010 1.00 92.44 74 ASP A C 1
ATOM 583 O O . ASP A 1 74 ? 7.099 8.975 -5.630 1.00 92.44 74 ASP A O 1
ATOM 587 N N . TRP A 1 75 ? 6.121 10.399 -4.189 1.00 93.00 75 TRP A N 1
ATOM 588 C CA . TRP A 1 75 ? 7.296 11.241 -4.007 1.00 93.00 75 TRP A CA 1
ATOM 589 C C . TRP A 1 75 ? 8.471 10.492 -3.369 1.00 93.00 75 TRP A C 1
ATOM 591 O O . TRP A 1 75 ? 9.591 10.589 -3.868 1.00 93.00 75 TRP A O 1
ATOM 601 N N . THR A 1 76 ? 8.246 9.712 -2.305 1.00 92.44 76 THR A N 1
ATOM 602 C CA . THR A 1 76 ? 9.340 8.987 -1.634 1.00 92.44 76 THR A CA 1
ATOM 603 C C . THR A 1 76 ? 9.901 7.850 -2.477 1.00 92.44 76 THR A C 1
ATOM 605 O O . THR A 1 76 ? 11.099 7.584 -2.417 1.00 92.44 76 THR A O 1
ATOM 608 N N . THR A 1 77 ? 9.056 7.177 -3.258 1.00 88.88 77 THR A N 1
ATOM 609 C CA . THR A 1 77 ? 9.455 6.035 -4.095 1.00 88.88 77 THR A CA 1
ATOM 610 C C . THR A 1 77 ? 9.929 6.435 -5.490 1.00 88.88 77 THR A C 1
ATOM 612 O O . THR A 1 77 ? 10.313 5.559 -6.261 1.00 88.88 77 THR A O 1
ATOM 615 N N . TRP A 1 78 ? 9.915 7.734 -5.819 1.00 86.19 78 TRP A N 1
ATOM 616 C CA . TRP A 1 78 ? 10.153 8.239 -7.178 1.00 86.19 78 TRP A CA 1
ATOM 617 C C . TRP A 1 78 ? 9.243 7.569 -8.223 1.00 86.19 78 TRP A C 1
ATOM 619 O O . TRP A 1 78 ? 9.636 7.353 -9.371 1.00 86.19 78 TRP A O 1
ATOM 629 N N . GLY A 1 79 ? 8.030 7.206 -7.801 1.00 82.50 79 GLY A N 1
ATOM 630 C CA . GLY A 1 79 ? 7.031 6.546 -8.630 1.00 82.50 79 GLY A CA 1
ATOM 631 C C . GLY A 1 79 ? 6.332 7.510 -9.588 1.00 82.50 79 GLY A C 1
ATOM 632 O O . GLY A 1 79 ? 6.508 8.730 -9.524 1.00 82.50 79 GLY A O 1
ATOM 633 N N . ALA A 1 80 ? 5.502 6.962 -10.476 1.00 86.38 80 ALA A N 1
ATOM 634 C CA . ALA A 1 80 ? 4.718 7.785 -11.383 1.00 86.38 80 ALA A CA 1
ATOM 635 C C . ALA A 1 80 ? 3.702 8.637 -10.594 1.00 86.38 80 ALA A C 1
ATOM 637 O O . ALA A 1 80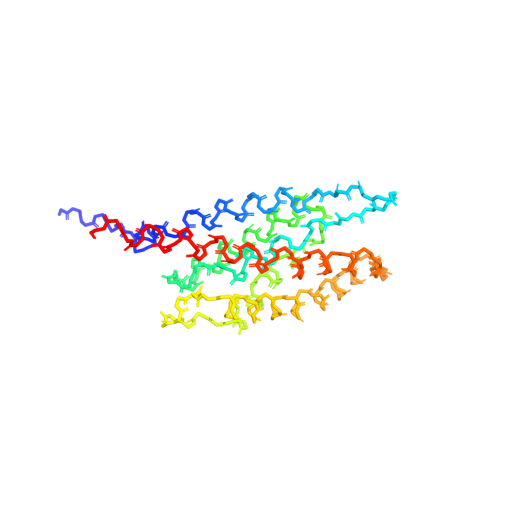 ? 2.952 8.089 -9.781 1.00 86.38 80 ALA A O 1
ATOM 638 N N . PRO A 1 81 ? 3.622 9.958 -10.835 1.00 88.38 81 PRO A N 1
ATOM 639 C CA . PRO A 1 81 ? 2.703 10.822 -10.103 1.00 88.38 81 PRO A CA 1
ATOM 640 C C . PRO A 1 81 ? 1.242 10.378 -10.238 1.00 88.38 81 PRO A C 1
ATOM 642 O O . PRO A 1 81 ? 0.732 10.205 -11.345 1.00 88.38 81 PRO A O 1
ATOM 645 N N . GLY A 1 82 ? 0.545 10.241 -9.112 1.00 89.19 82 GLY A N 1
ATOM 646 C CA . GLY A 1 82 ? -0.865 9.854 -9.068 1.00 89.19 82 GLY A CA 1
ATOM 647 C C . GLY A 1 82 ? -1.102 8.344 -8.999 1.00 89.19 82 GLY A C 1
ATOM 648 O O . GLY A 1 82 ? -2.245 7.929 -8.788 1.00 89.19 82 GLY A O 1
ATOM 649 N N . GLN A 1 83 ? -0.055 7.523 -9.098 1.00 91.56 83 GLN A N 1
ATOM 650 C CA . GLN A 1 83 ? -0.166 6.068 -9.074 1.00 91.56 83 GLN A CA 1
ATOM 651 C C . GLN A 1 83 ? -0.580 5.544 -7.694 1.00 91.56 83 GLN A C 1
ATOM 653 O O . GLN A 1 83 ? -1.614 4.879 -7.573 1.00 91.56 83 GLN A O 1
ATOM 658 N N . TRP A 1 84 ? 0.159 5.874 -6.635 1.00 93.50 84 TRP A N 1
ATOM 659 C CA . TRP A 1 84 ? -0.187 5.468 -5.270 1.00 93.50 84 TRP A CA 1
ATOM 660 C C . TRP A 1 84 ? -1.524 6.040 -4.763 1.00 93.50 84 TRP A C 1
ATOM 662 O O . TRP A 1 84 ? -2.292 5.278 -4.166 1.00 93.50 84 TRP A O 1
ATOM 672 N N . PRO A 1 85 ? -1.883 7.316 -5.014 1.00 94.50 85 PRO A N 1
ATOM 673 C CA . PRO A 1 85 ? -3.215 7.837 -4.718 1.00 94.50 85 PRO A CA 1
ATOM 674 C C . PRO A 1 85 ? -4.326 7.010 -5.359 1.00 94.50 85 PRO A C 1
ATOM 676 O O . PRO A 1 85 ? -5.306 6.679 -4.690 1.00 94.50 85 PRO A O 1
ATOM 679 N N . LEU A 1 86 ? -4.171 6.642 -6.635 1.00 93.69 86 LEU A N 1
ATOM 680 C CA . LEU A 1 86 ? -5.158 5.837 -7.346 1.00 93.69 86 LEU A CA 1
ATOM 681 C C . LEU A 1 86 ? -5.306 4.461 -6.690 1.00 93.69 86 LEU A C 1
ATOM 683 O O . LEU A 1 86 ? -6.422 4.038 -6.384 1.00 93.69 86 LEU A O 1
ATOM 687 N N . VAL A 1 87 ? -4.182 3.801 -6.404 1.00 92.44 87 VAL A N 1
ATOM 688 C CA . VAL A 1 87 ? -4.142 2.510 -5.704 1.00 92.44 87 VAL A CA 1
ATOM 689 C C . VAL A 1 87 ? -4.872 2.601 -4.369 1.00 92.44 87 VAL A C 1
ATOM 691 O O . VAL A 1 87 ? -5.729 1.762 -4.081 1.00 92.44 87 VAL A O 1
ATOM 694 N N . PHE A 1 88 ? -4.575 3.614 -3.553 1.00 93.19 88 PHE A N 1
ATOM 695 C CA . PHE A 1 88 ? -5.169 3.748 -2.227 1.00 93.19 88 PHE A CA 1
ATOM 696 C C . PHE A 1 88 ? -6.662 4.040 -2.282 1.00 93.19 88 PHE A C 1
ATOM 698 O O . PHE A 1 88 ? -7.427 3.406 -1.553 1.00 93.19 88 PHE A O 1
ATOM 705 N N . LEU A 1 89 ? -7.090 4.957 -3.148 1.00 92.50 89 LEU A N 1
ATOM 706 C CA . LEU A 1 89 ? -8.498 5.317 -3.283 1.00 92.50 89 LEU A CA 1
ATOM 707 C C . LEU A 1 89 ? -9.328 4.153 -3.830 1.00 92.50 89 LEU A C 1
ATOM 709 O O . LEU A 1 89 ? -10.379 3.852 -3.263 1.00 92.50 89 LEU A O 1
ATOM 713 N N . LEU A 1 90 ? -8.846 3.456 -4.864 1.00 91.44 90 LEU A N 1
ATOM 714 C CA . LEU A 1 90 ? -9.530 2.285 -5.423 1.00 91.44 90 LEU A CA 1
ATOM 715 C C . LEU A 1 90 ? -9.591 1.138 -4.414 1.00 91.44 90 LEU A C 1
ATOM 717 O O . LEU A 1 90 ? -10.656 0.559 -4.201 1.00 91.44 90 LEU A O 1
ATOM 721 N N . THR A 1 91 ? -8.478 0.850 -3.737 1.00 89.38 91 THR A N 1
ATOM 722 C CA . THR A 1 91 ? -8.424 -0.177 -2.687 1.00 89.38 91 THR A CA 1
ATOM 723 C C . THR A 1 91 ? -9.393 0.152 -1.554 1.00 89.38 91 THR A C 1
ATOM 725 O O . THR A 1 91 ? -10.143 -0.707 -1.085 1.00 89.38 91 THR A O 1
ATOM 728 N N . TYR A 1 92 ? -9.418 1.408 -1.113 1.00 87.06 92 TYR A N 1
ATOM 729 C CA . TYR A 1 92 ? -10.317 1.848 -0.054 1.00 87.06 92 TYR A CA 1
ATOM 730 C C . TYR A 1 92 ? -11.792 1.776 -0.474 1.00 87.06 92 TYR A C 1
ATOM 732 O O . TYR A 1 92 ? -12.618 1.298 0.311 1.00 87.06 92 TYR A O 1
ATOM 740 N N . ALA A 1 93 ? -12.107 2.183 -1.708 1.00 86.25 93 ALA A N 1
ATOM 741 C CA . ALA A 1 93 ? -13.447 2.113 -2.284 1.00 86.25 93 ALA A CA 1
ATOM 742 C C . ALA A 1 93 ? -13.949 0.666 -2.413 1.00 86.25 93 ALA A C 1
ATOM 744 O O . ALA A 1 93 ? -15.081 0.382 -2.020 1.00 86.25 93 ALA A O 1
ATOM 745 N N . LEU A 1 94 ? -13.100 -0.250 -2.894 1.00 83.56 94 LEU A N 1
ATOM 746 C CA . LEU A 1 94 ? -13.448 -1.660 -3.108 1.00 83.56 94 LEU A CA 1
ATOM 747 C C . LEU A 1 94 ? -13.617 -2.441 -1.813 1.00 83.56 94 LEU A C 1
ATOM 749 O O . LEU A 1 94 ? -14.531 -3.251 -1.702 1.00 83.56 94 LEU A O 1
ATOM 753 N N . ILE A 1 95 ? -12.778 -2.179 -0.811 1.00 78.44 95 ILE A N 1
ATOM 754 C CA . ILE A 1 95 ? -12.917 -2.858 0.481 1.00 78.44 95 ILE A CA 1
ATOM 755 C C . ILE A 1 95 ? -14.190 -2.390 1.215 1.00 78.44 95 ILE A C 1
ATOM 757 O O . ILE A 1 95 ? -14.644 -3.100 2.103 1.00 78.44 95 ILE A O 1
ATOM 761 N N . ARG A 1 96 ? -14.770 -1.241 0.820 1.00 66.38 96 ARG A N 1
ATOM 762 C CA . ARG A 1 96 ? -15.855 -0.487 1.475 1.00 66.38 96 ARG A CA 1
ATOM 763 C C . ARG A 1 96 ? -15.625 -0.268 2.988 1.00 66.38 96 ARG A C 1
ATOM 765 O O . ARG A 1 96 ? -15.065 -1.087 3.715 1.00 66.38 96 ARG A O 1
ATOM 772 N N . PRO A 1 97 ? -15.992 0.890 3.547 1.00 56.56 97 PRO A N 1
ATOM 773 C CA . PRO A 1 97 ? -16.023 1.053 4.992 1.00 56.56 97 PRO A CA 1
ATOM 774 C C . PRO A 1 97 ? -17.261 0.339 5.541 1.00 56.56 97 PRO A C 1
ATOM 776 O O . PRO A 1 97 ? -18.277 0.974 5.802 1.00 56.56 97 PRO A O 1
ATOM 779 N N . ASP A 1 98 ? -17.203 -0.982 5.723 1.00 54.00 98 ASP A N 1
ATOM 780 C CA . ASP A 1 98 ? -18.178 -1.637 6.593 1.00 54.00 98 ASP A CA 1
ATOM 781 C C . ASP A 1 98 ? -17.905 -1.184 8.028 1.00 54.00 98 ASP A C 1
ATOM 783 O O . ASP A 1 98 ? -17.019 -1.678 8.728 1.00 54.00 98 ASP A O 1
ATOM 787 N N . PHE A 1 99 ? -18.667 -0.181 8.468 1.00 50.38 99 PHE A N 1
ATOM 788 C CA . PHE A 1 99 ? -18.578 0.435 9.795 1.00 50.38 99 PHE A CA 1
ATOM 789 C C . PHE A 1 99 ? -18.762 -0.571 10.947 1.00 50.38 99 PHE A C 1
ATOM 791 O O . PHE A 1 99 ? -18.425 -0.266 12.096 1.00 50.38 99 PHE A O 1
ATOM 798 N N . ARG A 1 100 ? -19.282 -1.768 10.646 1.00 49.47 100 ARG A N 1
ATOM 799 C CA . ARG A 1 100 ? -19.596 -2.826 11.611 1.00 49.47 100 ARG A CA 1
ATOM 800 C C . ARG A 1 100 ? -18.438 -3.787 11.864 1.00 49.47 100 ARG A C 1
ATOM 802 O O . ARG A 1 100 ? -18.268 -4.229 12.998 1.00 49.47 100 ARG A O 1
ATOM 809 N N . GLU A 1 101 ? -17.580 -4.025 10.880 1.00 51.50 101 GLU A N 1
ATOM 810 C CA . GLU A 1 101 ? -16.470 -4.965 11.012 1.00 51.50 101 GLU A CA 1
ATOM 811 C C . GLU A 1 101 ? -15.157 -4.212 11.192 1.00 51.50 101 GLU A C 1
ATOM 813 O O . GLU A 1 101 ? -14.407 -3.915 10.253 1.00 51.50 101 GLU A O 1
ATOM 818 N N . GLY A 1 102 ? -14.847 -3.910 12.458 1.00 53.44 102 GLY A N 1
ATOM 819 C CA . GLY A 1 102 ? -13.460 -3.655 12.825 1.00 53.44 102 GLY A CA 1
ATOM 820 C C . GLY A 1 102 ? -12.621 -4.795 12.255 1.00 53.44 102 GLY A C 1
ATOM 821 O O . GLY A 1 102 ? -12.974 -5.946 12.467 1.00 53.44 102 GLY A O 1
ATOM 822 N N . ALA A 1 103 ? -11.574 -4.461 11.500 1.00 53.47 103 ALA A N 1
ATOM 823 C CA . ALA A 1 103 ? -10.675 -5.392 10.821 1.00 53.47 103 ALA A CA 1
ATOM 824 C C . ALA A 1 103 ? -9.940 -6.291 11.830 1.00 53.47 103 ALA A C 1
ATOM 826 O O . ALA A 1 103 ? -8.742 -6.132 12.026 1.00 53.47 103 ALA A O 1
ATOM 827 N N . ARG A 1 104 ? -10.646 -7.141 12.565 1.00 59.91 104 ARG A N 1
ATOM 828 C CA . ARG A 1 104 ? -10.110 -7.984 13.625 1.00 59.91 104 ARG A CA 1
ATOM 829 C C . ARG A 1 104 ? -10.018 -9.389 13.061 1.00 59.91 104 ARG A C 1
ATOM 831 O O . ARG A 1 104 ? -11.004 -9.901 12.539 1.00 59.91 104 ARG A O 1
ATOM 838 N N . GLY A 1 105 ? -8.840 -9.985 13.155 1.00 68.81 105 GLY A N 1
ATOM 839 C CA . GLY A 1 105 ? -8.593 -11.333 12.683 1.00 68.81 105 GLY A CA 1
ATOM 840 C C . GLY A 1 105 ? -7.737 -11.376 11.424 1.00 68.81 105 GLY A C 1
ATOM 841 O O . GLY A 1 105 ? -7.900 -10.596 10.478 1.00 68.81 105 GLY A O 1
ATOM 842 N N . LEU A 1 106 ? -6.854 -12.371 11.421 1.00 76.94 106 LEU A N 1
ATOM 843 C CA . LEU A 1 106 ? -5.929 -12.690 10.343 1.00 76.94 106 LEU A CA 1
ATOM 844 C C . LEU A 1 106 ? -6.638 -12.831 8.992 1.00 76.94 106 LEU A C 1
ATOM 846 O O . LEU A 1 106 ? -6.209 -12.223 8.018 1.00 76.94 106 LEU A O 1
ATOM 850 N N . THR A 1 107 ? -7.753 -13.563 8.943 1.00 79.56 107 THR A N 1
ATOM 851 C CA . THR A 1 107 ? -8.498 -13.831 7.704 1.00 79.56 107 THR A CA 1
ATOM 852 C C . THR A 1 107 ? -8.998 -12.546 7.052 1.00 79.56 107 THR A C 1
ATOM 854 O O . THR A 1 107 ? -8.740 -12.313 5.877 1.00 79.56 107 THR A O 1
ATOM 857 N N . ALA A 1 108 ? -9.645 -11.662 7.820 1.00 78.12 108 ALA A N 1
ATOM 858 C CA . ALA A 1 108 ? -10.160 -10.399 7.297 1.00 78.12 108 ALA A CA 1
ATOM 859 C C . ALA A 1 108 ? -9.030 -9.469 6.827 1.00 78.12 108 ALA A C 1
ATOM 861 O O . ALA A 1 108 ? -9.171 -8.794 5.807 1.00 78.12 108 ALA A O 1
ATOM 862 N N . GLY A 1 109 ? -7.903 -9.434 7.549 1.00 78.94 109 GLY A N 1
ATOM 863 C CA . GLY A 1 109 ? -6.722 -8.675 7.136 1.00 78.94 109 GLY A CA 1
ATOM 864 C C . GLY A 1 109 ? -6.098 -9.215 5.845 1.00 78.94 109 GLY A C 1
ATOM 865 O O . GLY A 1 109 ? -5.807 -8.431 4.943 1.00 78.94 109 GLY A O 1
ATOM 866 N N . MET A 1 110 ? -5.971 -10.540 5.723 1.00 84.81 110 MET A N 1
ATOM 867 C CA . MET A 1 110 ? -5.431 -11.199 4.531 1.00 84.81 110 MET A CA 1
ATOM 868 C C . MET A 1 110 ? -6.321 -10.988 3.309 1.00 84.81 110 MET A C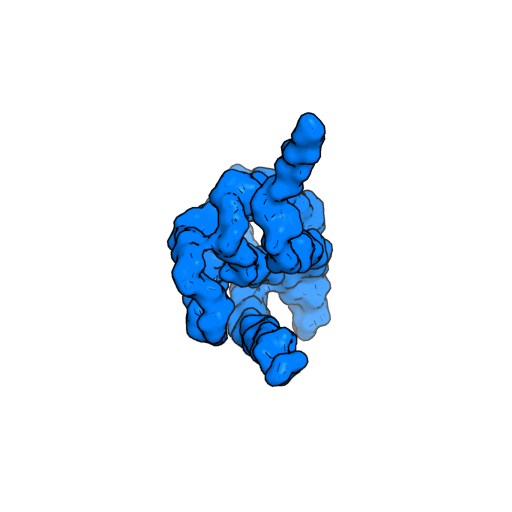 1
ATOM 870 O O . MET A 1 110 ? -5.810 -10.570 2.278 1.00 84.81 110 MET A O 1
ATOM 874 N N . THR A 1 111 ? -7.642 -11.158 3.421 1.00 84.56 111 THR A N 1
ATOM 875 C CA . THR A 1 111 ? -8.567 -10.905 2.301 1.00 84.56 111 THR A CA 1
ATOM 876 C C . THR A 1 111 ? -8.442 -9.472 1.786 1.00 84.56 111 THR A C 1
ATOM 878 O O . THR A 1 111 ? -8.380 -9.238 0.582 1.00 84.56 111 THR A O 1
ATOM 881 N N . ARG A 1 112 ? -8.354 -8.495 2.694 1.00 84.00 112 ARG A N 1
ATOM 882 C CA . ARG A 1 112 ? -8.200 -7.076 2.336 1.00 84.00 112 ARG A CA 1
ATOM 883 C C . ARG A 1 112 ? -6.861 -6.793 1.676 1.00 84.00 112 ARG A C 1
ATOM 885 O O . ARG A 1 112 ? -6.812 -6.023 0.724 1.00 84.00 112 ARG A O 1
ATOM 892 N N . PHE A 1 113 ? -5.794 -7.411 2.170 1.00 85.81 113 PHE A N 1
ATOM 893 C CA . PHE A 1 113 ? -4.477 -7.304 1.560 1.00 85.81 113 PHE A CA 1
ATOM 894 C C . PHE A 1 113 ? -4.452 -7.926 0.157 1.00 85.81 113 PHE A C 1
ATOM 896 O O . PHE A 1 113 ? -3.966 -7.298 -0.778 1.00 85.81 113 PHE A O 1
ATOM 903 N N . THR A 1 114 ? -5.054 -9.102 -0.025 1.00 87.81 114 THR A N 1
ATOM 904 C CA . THR A 1 114 ? -5.203 -9.729 -1.343 1.00 87.81 114 THR A CA 1
ATOM 905 C C . THR A 1 114 ? -5.988 -8.833 -2.297 1.00 87.81 114 THR A C 1
ATOM 907 O O . THR A 1 114 ? -5.541 -8.619 -3.418 1.00 87.81 114 THR A O 1
ATOM 910 N N . LEU A 1 115 ? -7.098 -8.234 -1.853 1.00 87.69 115 LEU A N 1
ATOM 911 C CA . LEU A 1 115 ? -7.843 -7.263 -2.661 1.00 87.69 115 LEU A CA 1
ATOM 912 C C . LEU A 1 115 ? -6.988 -6.041 -3.020 1.00 87.69 115 LEU A C 1
ATOM 914 O O . LEU A 1 115 ? -6.998 -5.612 -4.171 1.00 87.69 115 LEU A O 1
ATOM 918 N N . ALA A 1 116 ? -6.214 -5.512 -2.069 1.00 87.62 116 ALA A N 1
ATOM 919 C CA . ALA A 1 116 ? -5.293 -4.407 -2.317 1.00 87.62 116 ALA A CA 1
ATOM 920 C C . ALA A 1 116 ? -4.240 -4.766 -3.378 1.00 87.62 116 ALA A C 1
ATOM 922 O O . ALA A 1 116 ? -3.954 -3.942 -4.242 1.00 87.62 116 ALA A O 1
ATOM 923 N N . LEU A 1 117 ? -3.712 -5.996 -3.372 1.00 88.62 117 LEU A N 1
ATOM 924 C CA . LEU A 1 117 ? -2.805 -6.483 -4.416 1.00 88.62 117 LEU A CA 1
ATOM 925 C C . LEU A 1 117 ? -3.508 -6.655 -5.767 1.00 88.62 117 LEU A C 1
ATOM 927 O O . LEU A 1 117 ? -2.961 -6.242 -6.786 1.00 88.62 117 LEU A O 1
ATOM 931 N N . CYS A 1 118 ? -4.720 -7.216 -5.789 1.00 89.69 118 CYS A N 1
ATOM 932 C CA . CYS A 1 118 ? -5.506 -7.384 -7.015 1.00 89.69 118 CYS A CA 1
ATOM 933 C C . CYS A 1 118 ? -5.861 -6.049 -7.681 1.00 89.69 118 CYS A C 1
ATOM 935 O O . CYS A 1 118 ? -6.080 -6.019 -8.885 1.00 89.69 118 CYS A O 1
ATOM 937 N N . VAL A 1 119 ? -5.915 -4.957 -6.919 1.00 90.38 119 VAL A N 1
ATOM 938 C CA . VAL A 1 119 ? -6.096 -3.594 -7.441 1.00 90.38 119 VAL A CA 1
ATOM 939 C C . VAL A 1 119 ? -4.754 -2.970 -7.795 1.00 90.38 119 VAL A C 1
ATOM 941 O O . VAL A 1 119 ? -4.578 -2.416 -8.876 1.00 90.38 119 VAL A O 1
ATOM 944 N N . GLY A 1 120 ? -3.798 -3.082 -6.879 1.00 87.62 120 GLY A N 1
ATOM 945 C CA . GLY A 1 120 ? -2.474 -2.500 -6.978 1.00 87.62 120 GLY A CA 1
ATOM 946 C C . GLY A 1 120 ? -1.701 -2.966 -8.186 1.00 87.62 120 GLY A C 1
ATOM 947 O O . GLY A 1 120 ? -1.252 -2.146 -8.971 1.00 87.62 120 GLY A O 1
ATOM 948 N N . VAL A 1 121 ? -1.553 -4.280 -8.339 1.00 89.06 121 VAL A N 1
ATOM 949 C CA . VAL A 1 121 ? -0.711 -4.863 -9.385 1.00 89.06 121 VAL A CA 1
ATOM 950 C C . VAL A 1 121 ? -1.183 -4.434 -10.781 1.00 89.06 121 VAL A C 1
ATOM 952 O O . VAL A 1 121 ? -0.354 -3.911 -11.524 1.00 89.06 121 VAL A O 1
ATOM 955 N N . PRO A 1 122 ? -2.480 -4.532 -11.145 1.00 91.44 122 PRO A N 1
ATOM 956 C CA . PRO A 1 122 ? -2.954 -4.007 -12.423 1.00 91.44 122 PRO A CA 1
ATOM 957 C C . PRO A 1 122 ? -2.742 -2.505 -12.579 1.00 91.44 122 PRO A C 1
ATOM 959 O O . PRO A 1 122 ? -2.301 -2.082 -13.643 1.00 91.44 122 PRO A O 1
ATOM 962 N N . VAL A 1 123 ? -3.006 -1.701 -11.540 1.00 90.62 123 VAL A N 1
ATOM 963 C CA . VAL A 1 123 ? -2.757 -0.253 -11.606 1.00 90.62 123 VAL A CA 1
ATOM 964 C C . VAL A 1 123 ? -1.284 0.016 -11.890 1.00 90.62 123 VAL A C 1
ATOM 966 O O . VAL A 1 123 ? -0.999 0.749 -12.822 1.00 90.62 123 VAL A O 1
ATOM 969 N N . PHE A 1 124 ? -0.367 -0.632 -11.170 1.00 87.94 124 PHE A N 1
ATOM 970 C CA . PHE A 1 124 ? 1.077 -0.492 -11.359 1.00 87.94 124 PHE A CA 1
ATOM 971 C C . PHE A 1 124 ? 1.534 -0.877 -12.765 1.00 87.94 124 PHE A C 1
ATOM 973 O O . PHE A 1 124 ? 2.364 -0.185 -13.349 1.00 87.94 124 PHE A O 1
ATOM 980 N N . ILE A 1 125 ? 0.997 -1.970 -13.309 1.00 89.69 125 ILE A N 1
ATOM 981 C CA . ILE A 1 125 ? 1.314 -2.417 -14.668 1.00 89.69 125 ILE A CA 1
ATOM 982 C C . ILE A 1 125 ? 0.809 -1.390 -15.685 1.00 89.69 125 ILE A C 1
ATOM 984 O O . ILE A 1 125 ? 1.564 -0.975 -16.558 1.00 89.69 125 ILE A O 1
ATOM 988 N N . LEU A 1 126 ? -0.452 -0.965 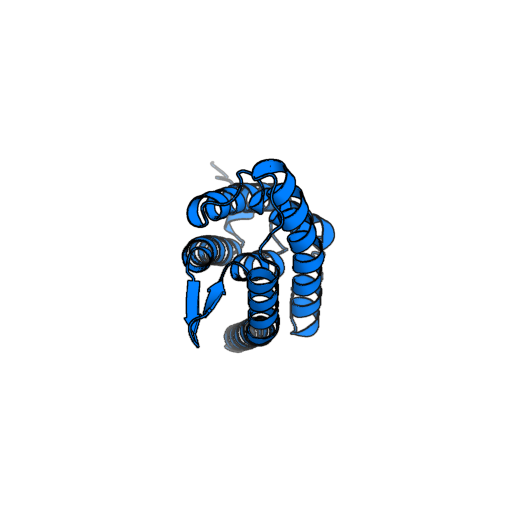-15.568 1.00 90.62 126 LEU A N 1
ATOM 989 C CA . LEU A 1 126 ? -1.090 -0.076 -16.540 1.00 90.62 126 LEU A CA 1
ATOM 990 C C . LEU A 1 126 ? -0.535 1.350 -16.479 1.00 90.62 126 LEU A C 1
ATOM 992 O O . LEU A 1 126 ? -0.243 1.928 -17.523 1.00 90.62 126 LEU A O 1
ATOM 996 N N . SER A 1 127 ? -0.367 1.917 -15.283 1.00 88.38 127 SER A N 1
ATOM 997 C CA . SER A 1 127 ? 0.194 3.261 -15.113 1.00 88.38 127 SER A CA 1
ATOM 998 C C . SER A 1 127 ? 1.686 3.285 -15.416 1.00 88.38 127 SER A C 1
ATOM 1000 O O . SER A 1 127 ? 2.152 4.214 -16.065 1.00 88.38 127 SER A O 1
ATOM 1002 N N . GLY A 1 128 ? 2.425 2.248 -15.009 1.00 84.75 128 GLY A N 1
ATOM 1003 C CA . GLY A 1 128 ? 3.843 2.115 -15.326 1.00 84.75 128 GLY A CA 1
ATOM 1004 C C . GLY A 1 128 ? 4.074 2.020 -16.832 1.00 84.75 128 GLY A C 1
ATOM 1005 O O . GLY A 1 128 ? 4.896 2.756 -17.369 1.00 84.75 128 GLY A O 1
ATOM 1006 N N . TRP A 1 129 ? 3.287 1.198 -17.531 1.00 88.44 129 TRP A N 1
ATOM 1007 C CA . TRP A 1 129 ? 3.344 1.115 -18.988 1.00 88.44 129 TRP A CA 1
ATOM 1008 C C . TRP A 1 129 ? 2.960 2.440 -19.659 1.00 88.44 129 TRP A C 1
ATOM 1010 O O . TRP A 1 129 ? 3.653 2.877 -20.571 1.00 88.44 129 TRP A O 1
ATOM 1020 N N . ALA A 1 130 ? 1.906 3.113 -19.188 1.00 88.44 130 ALA A N 1
ATOM 1021 C CA . ALA A 1 130 ? 1.460 4.382 -19.762 1.00 88.44 130 ALA A CA 1
ATOM 1022 C C . ALA A 1 130 ? 2.468 5.534 -19.582 1.00 88.44 130 ALA A C 1
ATOM 1024 O O . ALA A 1 130 ? 2.487 6.449 -20.398 1.00 88.44 130 ALA A O 1
ATOM 1025 N N . VAL A 1 131 ? 3.271 5.516 -18.513 1.00 87.25 131 VAL A N 1
ATOM 1026 C CA . VAL A 1 131 ? 4.200 6.609 -18.167 1.00 87.25 131 VAL A CA 1
ATOM 1027 C C . VAL A 1 131 ? 5.622 6.340 -18.652 1.00 87.25 131 VAL A C 1
ATOM 1029 O O . VAL A 1 131 ? 6.295 7.263 -19.103 1.00 87.25 131 VAL A O 1
ATOM 1032 N N . TYR A 1 132 ? 6.090 5.096 -18.551 1.00 86.06 132 TYR A N 1
ATOM 1033 C CA . TYR A 1 132 ? 7.472 4.720 -18.864 1.00 86.06 132 TYR A CA 1
ATOM 1034 C C . TYR A 1 132 ? 7.607 3.920 -20.163 1.00 86.06 132 TYR A C 1
ATOM 1036 O O . TYR A 1 132 ? 8.715 3.490 -20.483 1.00 86.06 132 TYR A O 1
ATOM 1044 N N . GLU A 1 133 ? 6.497 3.652 -20.864 1.00 86.50 133 GLU A N 1
ATOM 1045 C CA . GLU A 1 133 ? 6.429 2.908 -22.137 1.00 86.50 133 GLU A CA 1
ATOM 1046 C C . GLU A 1 133 ? 7.145 1.546 -22.111 1.00 86.50 133 GLU A C 1
ATOM 1048 O O . GLU A 1 133 ? 7.546 0.992 -23.135 1.00 86.50 133 GLU A O 1
ATOM 1053 N N . SER A 1 134 ? 7.307 0.975 -20.919 1.00 84.50 134 SER A N 1
ATOM 1054 C CA . SER A 1 134 ? 8.072 -0.242 -20.684 1.00 84.50 134 SER A CA 1
ATOM 1055 C C . SER A 1 134 ? 7.314 -1.185 -19.764 1.00 84.50 134 SER A C 1
ATOM 1057 O O . SER A 1 134 ? 6.519 -0.782 -18.913 1.00 84.50 134 SER A O 1
ATOM 1059 N N . TRP A 1 135 ? 7.536 -2.481 -19.976 1.00 85.81 135 TRP A N 1
ATOM 1060 C CA . TRP A 1 135 ? 6.991 -3.509 -19.101 1.00 85.81 135 TRP A CA 1
ATOM 1061 C C . TRP A 1 135 ? 7.740 -3.515 -17.768 1.00 85.81 135 TRP A C 1
ATOM 1063 O O . TRP A 1 135 ? 8.954 -3.293 -17.750 1.00 85.81 135 TRP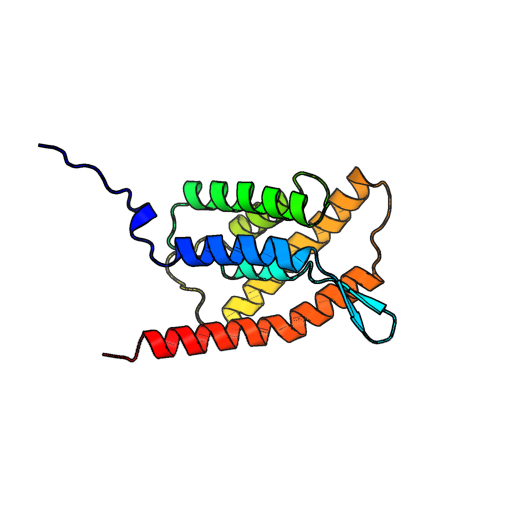 A O 1
ATOM 1073 N N . PRO A 1 136 ? 7.047 -3.794 -16.653 1.00 83.12 136 PRO A N 1
ATOM 1074 C CA . PRO A 1 136 ? 7.697 -3.839 -15.359 1.00 83.12 136 PRO A CA 1
ATOM 1075 C C . PRO A 1 136 ? 8.652 -5.033 -15.265 1.00 83.12 136 PRO A C 1
ATOM 1077 O O . PRO A 1 136 ? 8.473 -6.060 -15.924 1.00 83.12 136 PRO A O 1
ATOM 1080 N N . ASP A 1 137 ? 9.634 -4.926 -14.370 1.00 85.56 137 ASP A N 1
ATOM 1081 C CA . ASP A 1 137 ? 10.442 -6.072 -13.959 1.00 85.56 137 ASP A CA 1
ATOM 1082 C C . ASP A 1 137 ? 9.561 -7.061 -13.176 1.00 85.56 137 ASP A C 1
ATOM 1084 O O . ASP A 1 137 ? 9.320 -6.926 -11.970 1.00 85.56 137 ASP A O 1
ATOM 1088 N N . TRP A 1 138 ? 9.078 -8.081 -13.886 1.00 86.19 138 TRP A N 1
ATOM 1089 C CA . TRP A 1 138 ? 8.273 -9.166 -13.329 1.00 86.19 138 TRP A CA 1
ATOM 1090 C C . TRP A 1 138 ? 8.985 -9.917 -12.200 1.00 86.19 138 TRP A C 1
ATOM 1092 O O . TRP A 1 138 ? 8.327 -10.394 -11.273 1.00 86.19 138 TRP A O 1
ATOM 1102 N N . GLY A 1 139 ? 10.318 -10.002 -12.239 1.00 86.00 139 GLY A N 1
ATOM 1103 C CA . GLY A 1 139 ? 11.111 -10.623 -11.185 1.00 86.00 139 GLY A CA 1
ATOM 1104 C C . GLY A 1 139 ? 11.078 -9.800 -9.899 1.00 86.00 139 GLY A C 1
ATOM 1105 O O . GLY A 1 139 ? 10.852 -10.353 -8.821 1.00 86.00 139 GLY A O 1
ATOM 1106 N N . ALA A 1 140 ? 11.254 -8.482 -10.001 1.00 83.88 140 ALA A N 1
ATOM 1107 C CA . ALA A 1 140 ? 11.147 -7.577 -8.855 1.00 83.88 140 ALA A CA 1
ATOM 1108 C C . ALA A 1 140 ? 9.728 -7.553 -8.265 1.00 83.88 140 ALA A C 1
ATOM 1110 O O . ALA A 1 140 ? 9.573 -7.684 -7.047 1.00 83.88 140 ALA A O 1
ATOM 1111 N N . LEU A 1 141 ? 8.698 -7.478 -9.117 1.00 83.75 141 LEU A N 1
ATOM 1112 C CA . LEU A 1 141 ? 7.297 -7.554 -8.688 1.00 83.75 141 LEU A CA 1
ATOM 1113 C C . LEU A 1 141 ? 6.991 -8.879 -7.981 1.00 83.75 141 LEU A C 1
ATOM 1115 O O . LEU A 1 141 ? 6.417 -8.879 -6.891 1.00 83.75 141 LEU A O 1
ATOM 1119 N N . GLY A 1 142 ? 7.417 -10.005 -8.560 1.00 86.44 142 GLY A N 1
ATOM 1120 C CA . GLY A 1 142 ? 7.228 -11.331 -7.975 1.00 86.44 142 GLY A CA 1
ATOM 1121 C C . GLY A 1 142 ? 7.886 -11.458 -6.600 1.00 86.44 142 GLY A C 1
ATOM 1122 O O . GLY A 1 142 ? 7.238 -11.899 -5.650 1.00 86.44 142 GLY A O 1
ATOM 1123 N N . ARG A 1 143 ? 9.137 -11.000 -6.455 1.00 88.06 143 ARG A N 1
ATOM 1124 C CA . ARG A 1 143 ? 9.834 -10.970 -5.156 1.00 88.06 143 ARG A CA 1
ATOM 1125 C C . ARG A 1 143 ? 9.100 -10.104 -4.133 1.00 88.06 143 ARG A C 1
ATOM 1127 O O . ARG A 1 143 ? 8.936 -10.537 -2.994 1.00 88.06 143 ARG A O 1
ATOM 1134 N N . GLY A 1 144 ? 8.614 -8.931 -4.540 1.00 85.62 144 GLY A N 1
ATOM 1135 C CA . GLY A 1 144 ? 7.818 -8.051 -3.682 1.00 85.62 144 GLY A CA 1
ATOM 1136 C C . GLY A 1 144 ? 6.545 -8.730 -3.169 1.00 85.62 144 GLY A C 1
ATOM 1137 O O . GLY A 1 144 ? 6.272 -8.699 -1.970 1.00 85.62 144 GLY A O 1
ATOM 1138 N N . VAL A 1 145 ? 5.807 -9.414 -4.050 1.00 86.12 145 VAL A N 1
ATOM 1139 C CA . VAL A 1 145 ? 4.601 -10.174 -3.676 1.00 86.12 145 VAL A CA 1
ATOM 1140 C C . VAL A 1 145 ? 4.937 -11.316 -2.717 1.00 86.12 145 VAL A C 1
ATOM 1142 O O . VAL A 1 145 ? 4.255 -11.469 -1.705 1.00 86.12 145 VAL A O 1
ATOM 1145 N N . VAL A 1 146 ? 5.995 -12.087 -2.987 1.00 87.25 146 VAL A N 1
ATOM 1146 C CA . VAL A 1 146 ? 6.423 -13.196 -2.114 1.00 87.25 146 VAL A CA 1
ATOM 1147 C C . VAL A 1 146 ? 6.755 -12.692 -0.711 1.00 87.25 146 VAL A C 1
ATOM 1149 O O . VAL A 1 146 ? 6.243 -13.237 0.267 1.00 87.25 146 VAL A O 1
ATOM 1152 N N . VAL A 1 147 ? 7.554 -11.627 -0.593 1.00 87.12 147 VAL A N 1
ATOM 1153 C CA . VAL A 1 147 ? 7.879 -11.032 0.715 1.00 87.12 147 VAL A CA 1
ATOM 1154 C C . VAL A 1 147 ? 6.612 -10.574 1.418 1.00 87.12 147 VAL A C 1
ATOM 1156 O O . VAL A 1 147 ? 6.415 -10.885 2.591 1.00 87.12 147 VAL A O 1
ATOM 1159 N N . ALA A 1 148 ? 5.718 -9.892 0.708 1.00 85.56 148 ALA A N 1
ATOM 1160 C CA . ALA A 1 148 ? 4.493 -9.398 1.309 1.00 85.56 148 ALA A CA 1
ATOM 1161 C C . ALA A 1 148 ? 3.608 -10.538 1.834 1.00 85.56 148 ALA A C 1
ATOM 1163 O O . ALA A 1 148 ? 3.150 -10.489 2.971 1.00 85.56 148 ALA A O 1
ATOM 1164 N N . VAL A 1 149 ? 3.422 -11.608 1.059 1.00 86.44 149 VAL A N 1
ATOM 1165 C CA . VAL A 1 149 ? 2.628 -12.773 1.482 1.00 86.44 149 VAL A CA 1
ATOM 1166 C C . VAL A 1 149 ? 3.221 -13.452 2.721 1.00 86.44 149 VAL A C 1
ATOM 1168 O O . VAL A 1 149 ? 2.464 -13.949 3.552 1.00 86.44 149 VAL A O 1
ATOM 1171 N N . LEU A 1 150 ? 4.547 -13.435 2.891 1.00 86.94 150 LEU A N 1
ATOM 1172 C CA . LEU A 1 150 ? 5.211 -13.997 4.072 1.00 86.94 150 LEU A CA 1
ATOM 1173 C C . LEU A 1 150 ? 5.120 -13.080 5.303 1.00 86.94 150 LEU A C 1
ATOM 1175 O O . LEU A 1 150 ? 4.872 -13.558 6.411 1.00 86.94 150 LEU A O 1
ATOM 1179 N N . PHE A 1 151 ? 5.300 -11.768 5.132 1.00 86.19 151 PHE A N 1
ATOM 1180 C CA . PHE A 1 151 ? 5.389 -10.820 6.251 1.00 86.19 151 PHE A CA 1
ATOM 1181 C C . PHE A 1 151 ? 4.040 -10.243 6.694 1.00 86.19 151 PHE A C 1
ATOM 1183 O O . PHE A 1 151 ? 3.848 -9.966 7.881 1.00 86.19 151 PHE A O 1
ATOM 1190 N N . VAL A 1 152 ? 3.077 -10.082 5.787 1.00 86.31 152 VAL A N 1
ATOM 1191 C CA . VAL A 1 152 ? 1.760 -9.506 6.105 1.00 86.31 152 VAL A CA 1
ATOM 1192 C C . VAL A 1 152 ? 0.978 -10.314 7.147 1.00 86.31 152 VAL A C 1
ATOM 1194 O O . VAL A 1 152 ? 0.465 -9.690 8.084 1.00 86.31 152 VAL A O 1
ATOM 1197 N N . PRO A 1 153 ? 0.918 -11.661 7.087 1.00 84.94 153 PRO A N 1
ATOM 1198 C CA . PRO A 1 153 ? 0.293 -12.457 8.140 1.00 84.94 153 PRO A CA 1
ATOM 1199 C C . PRO A 1 153 ? 0.884 -12.157 9.520 1.00 84.94 153 PRO A C 1
ATOM 1201 O O . PRO A 1 153 ? 0.149 -11.992 10.494 1.00 84.94 153 PRO A O 1
ATOM 1204 N N . PHE A 1 154 ? 2.212 -12.026 9.591 1.00 85.12 154 PHE A N 1
ATOM 1205 C CA . PHE A 1 154 ? 2.922 -11.720 10.828 1.00 85.12 154 PHE A CA 1
ATOM 1206 C C . PHE A 1 154 ? 2.581 -10.317 11.346 1.00 85.12 154 PHE A C 1
ATOM 1208 O O . PHE A 1 154 ? 2.265 -10.157 12.525 1.00 85.12 154 PHE A O 1
ATOM 1215 N N . MET A 1 155 ? 2.553 -9.306 10.471 1.00 83.69 155 MET A N 1
ATOM 1216 C CA . MET A 1 155 ? 2.170 -7.939 10.848 1.00 83.69 155 MET A CA 1
ATOM 1217 C C . MET A 1 155 ? 0.735 -7.865 11.387 1.00 83.69 155 MET A C 1
ATOM 1219 O O . MET A 1 155 ? 0.490 -7.218 12.410 1.00 83.69 155 MET A O 1
ATOM 1223 N N . ILE A 1 156 ? -0.213 -8.550 10.737 1.00 81.88 156 ILE A N 1
ATOM 1224 C CA . ILE A 1 156 ? -1.608 -8.609 11.195 1.00 81.88 156 ILE A CA 1
ATOM 1225 C C . ILE A 1 156 ? -1.691 -9.322 12.549 1.00 81.88 156 ILE A C 1
ATOM 1227 O O . ILE A 1 156 ? -2.362 -8.832 13.458 1.00 81.88 156 ILE A O 1
ATOM 1231 N N . PHE A 1 157 ? -0.972 -10.435 12.713 1.00 81.94 157 PHE A N 1
ATOM 1232 C CA . PHE A 1 157 ? -0.938 -11.187 13.964 1.00 81.94 157 PHE A CA 1
ATOM 1233 C C . PHE A 1 157 ? -0.389 -10.360 15.135 1.00 81.94 157 PHE A C 1
ATOM 1235 O O . PHE A 1 157 ? -1.001 -10.323 16.206 1.00 81.94 157 PHE A O 1
ATOM 1242 N N . VAL A 1 158 ? 0.730 -9.655 14.934 1.00 81.69 158 VAL A N 1
ATOM 1243 C CA . VAL A 1 158 ? 1.322 -8.772 15.951 1.00 81.69 158 VAL A CA 1
ATOM 1244 C C . VAL A 1 158 ? 0.346 -7.662 16.329 1.00 81.69 158 VAL A C 1
ATOM 1246 O O . VAL A 1 158 ? 0.106 -7.432 17.516 1.00 81.69 158 VAL A O 1
ATOM 1249 N N . ARG A 1 159 ? -0.281 -7.017 15.339 1.00 78.19 159 ARG A N 1
ATOM 1250 C CA . ARG A 1 159 ? -1.292 -5.980 15.577 1.00 78.19 159 ARG A CA 1
ATOM 1251 C C . ARG A 1 159 ? -2.466 -6.513 16.398 1.00 78.19 159 ARG A C 1
ATOM 1253 O O . ARG A 1 159 ? -2.891 -5.855 17.346 1.00 78.19 159 ARG A O 1
ATOM 1260 N N . ASP A 1 160 ? -2.978 -7.692 16.058 1.00 74.25 160 ASP A N 1
ATOM 1261 C CA . ASP A 1 160 ? -4.120 -8.293 16.748 1.00 74.25 160 ASP A CA 1
ATOM 1262 C C . ASP A 1 160 ? -3.762 -8.682 18.197 1.00 74.25 160 ASP A C 1
ATOM 1264 O O . ASP A 1 160 ? -4.548 -8.430 19.113 1.00 74.25 160 ASP A O 1
ATOM 1268 N N . LYS A 1 161 ? -2.548 -9.198 18.446 1.00 77.81 161 LYS A N 1
ATOM 1269 C CA . LYS A 1 161 ? -2.047 -9.466 19.808 1.00 77.81 161 LYS A CA 1
ATOM 1270 C C . LYS A 1 161 ? -1.873 -8.192 20.635 1.00 77.81 161 LYS A C 1
ATOM 1272 O O . LYS A 1 161 ? -2.249 -8.181 21.807 1.00 77.81 161 LYS A O 1
ATOM 1277 N N . LEU A 1 162 ? -1.336 -7.126 20.043 1.00 74.81 162 LEU A N 1
ATOM 1278 C CA . LEU A 1 162 ? -1.189 -5.828 20.709 1.00 74.81 162 LEU A CA 1
ATOM 1279 C C . LEU A 1 162 ? -2.554 -5.216 21.048 1.00 74.81 162 LEU A C 1
ATOM 1281 O O . LEU A 1 162 ? -2.758 -4.749 22.167 1.00 74.81 162 LEU A O 1
ATOM 1285 N N . ALA A 1 163 ? -3.510 -5.282 20.120 1.00 68.75 163 ALA A N 1
ATOM 1286 C CA . ALA A 1 163 ? -4.873 -4.806 20.342 1.00 68.75 163 ALA A CA 1
ATOM 1287 C C . ALA A 1 163 ? -5.600 -5.596 21.444 1.00 68.75 163 ALA A C 1
ATOM 1289 O O . ALA A 1 163 ? -6.349 -5.004 22.217 1.00 68.75 163 ALA A O 1
ATOM 1290 N N . GLY A 1 164 ? -5.363 -6.910 21.538 1.00 65.12 164 GLY A N 1
ATOM 1291 C CA . GLY A 1 164 ? -5.898 -7.745 22.616 1.00 65.12 164 GLY A CA 1
ATOM 1292 C C . GLY A 1 164 ? -5.334 -7.379 23.992 1.00 65.12 164 GLY A C 1
ATOM 1293 O O . GLY A 1 164 ? -6.094 -7.269 24.946 1.00 65.12 164 GLY A O 1
ATOM 1294 N N . ARG A 1 165 ? -4.024 -7.112 24.090 1.00 62.19 165 ARG A N 1
ATOM 1295 C CA . ARG A 1 165 ? -3.380 -6.694 25.351 1.00 62.19 165 ARG A CA 1
ATOM 1296 C C . ARG A 1 165 ? -3.852 -5.325 25.838 1.00 62.19 165 ARG A C 1
ATOM 1298 O O . ARG A 1 165 ? -4.065 -5.155 27.028 1.00 62.19 165 ARG A O 1
ATOM 1305 N N . MET A 1 166 ? -4.065 -4.376 24.927 1.00 56.94 166 MET A N 1
ATOM 1306 C CA . MET A 1 166 ? -4.592 -3.047 25.271 1.00 56.94 166 MET A CA 1
ATOM 1307 C C . MET A 1 166 ? -6.069 -3.066 25.694 1.00 56.94 166 MET A C 1
ATOM 1309 O O . MET A 1 166 ? -6.533 -2.112 26.301 1.00 56.94 166 MET A O 1
ATOM 1313 N N . SER A 1 167 ? -6.809 -4.130 25.367 1.00 55.00 167 SER A N 1
ATOM 1314 C CA . SER A 1 167 ? -8.226 -4.298 25.715 1.00 55.00 167 SER A CA 1
ATOM 1315 C C . SER A 1 167 ? -8.456 -5.102 27.000 1.00 55.00 167 SER A C 1
ATOM 1317 O O . SER A 1 167 ? -9.602 -5.208 27.421 1.00 55.00 167 SER A O 1
ATOM 1319 N N . GLY A 1 168 ? -7.420 -5.735 27.555 1.00 46.97 168 GLY A N 1
ATOM 1320 C CA . GLY A 1 168 ? -7.516 -6.654 28.696 1.00 46.97 168 GLY A CA 1
ATOM 1321 C C . GLY A 1 168 ? -6.816 -6.140 29.950 1.00 46.97 168 GLY A C 1
ATOM 1322 O O . GLY A 1 168 ? -6.299 -6.948 30.710 1.00 46.97 168 GLY A O 1
ATOM 1323 N N . ASN A 1 169 ? -6.737 -4.818 30.111 1.00 37.09 169 ASN A N 1
ATOM 1324 C CA . ASN A 1 169 ? -6.107 -4.160 31.255 1.00 37.09 169 ASN A CA 1
ATOM 1325 C C . ASN A 1 169 ? -7.132 -3.418 32.138 1.00 37.09 169 ASN A C 1
ATOM 1327 O O . ASN A 1 169 ? -6.772 -2.427 32.770 1.00 37.09 169 ASN A O 1
ATOM 1331 N N . ASP A 1 170 ? -8.370 -3.925 32.153 1.00 38.59 170 ASP A N 1
ATOM 1332 C CA . ASP A 1 170 ? -9.441 -3.570 33.091 1.00 38.59 170 ASP A CA 1
ATOM 1333 C C . ASP A 1 170 ? -9.719 -4.764 34.017 1.00 38.59 170 ASP A C 1
ATOM 1335 O O . ASP A 1 170 ? -9.906 -5.887 33.481 1.00 38.59 170 ASP A O 1
#

Radius of gyration: 17.09 Å; chains: 1; bounding box: 43×45×55 Å

Sequence (170 aa):
MAYLGVSPVLRNERLIPAVIALLIAGIISALDIRLFGQSWPLMWIPFVTVALWPRRVGLWATGLLLFFGGLWVDWTTWGAPGQWPLVFLLTYALIRPDFREGARGLTAGMTRFTLALCVGVPVFILSGWAVYESWPDWGALGRGVVVAVLFVPFMIFVRDKLAGRMSGND

Organism: NCBI:txid1479486

Secondary structure (DSSP, 8-state):
-------TTTT-TTHHHHHHHHHHHHHHHT-EEEETTEEEE-TTHHHHHHHT--SSS-HHHHHHHHHHHHHHHHHHHTPPTTHHHHHHHHHHHHH---TT----SHHHHHHHHHHHHHHHHHHHHHHHHHHHSS---HHHHHHHHHHHHHHHHHHHHHHHHHHHHHTS--